Protein AF-A0A3P9NKE4-F1 (afdb_monomer)

pLDDT: mean 88.8, std 8.45, range [55.16, 97.5]

Solvent-accessible surface area (backbone atoms only — not comparable to full-atom values): 5468 Å² total; per-residue (Å²): 134,95,62,66,34,49,33,66,49,71,60,40,41,74,74,66,25,40,37,61,33,31,39,32,49,25,54,38,52,50,51,52,36,53,57,31,45,77,70,73,38,88,64,84,52,76,63,54,32,54,47,32,45,54,53,21,69,68,52,84,68,89,68,74,90,66,79,61,54,89,75,34,57,68,31,47,65,68,54,38,51,52,52,51,48,56,49,52,53,50,56,47,66,74,73,107

Foldseek 3Di:
DPFWAQADALCCCPPAPVLQRLLSLLVRLVVVQVVCVVVVHHDPCPVVSVVSNVVSVPPPDDHDPRDHSVPGDTHDPVVRVVRVVVSVVVVVVVVD

Radius of gyration: 13.18 Å; Cα contacts (8 Å, |Δi|>4): 108; chains: 1; bounding box: 32×31×34 Å

Sequence (96 aa):
MDFSLYTPSVDDCKQKCPAAALRCFADELSVLCEEMKVSSLDCTEPKLSQSLRTLAKKFNKSESDCRPCELHPEESPKDFLGVLLNILEWINSKNC

Nearest PDB structures (foldseek):
  2xqb-assembly1_A  TM=7.557E-01  e=4.023E-03  Homo sapiens
  2z3q-assembly1_A  TM=7.291E-01  e=2.725E-03  Homo sapiens
  3tgx-assembly5_J  TM=5.848E-01  e=3.027E+00  Homo sapiens

InterPro domains:
  IPR003443 Interleukin-15/Interleukin-21 family [PF02372] (1-89)
  IPR003443 Interleukin-15/Interleukin-21 family [PTHR14356] (3-90)
  IPR009079 Four-helical cytokine-like, core [G3DSA:1.20.1250.70] (1-94)
  IPR009079 Four-helical cytokine-like, core [SSF47266] (1-93)

Mean predicted aligned error: 4.46 Å

Secondary structure (DSSP, 8-state):
----EE---HHIIIII-HHHHHHHHHHHHHHHHHHHHHTT----THHHHHHHHHHHTT--S---SPPPGGGSPEE-HHHHHHHHHHHHHHHHHHH-

Organism: Poecilia reticulata (NCBI:txid8081)

Structure (mmCIF, N/CA/C/O backbone):
data_AF-A0A3P9NKE4-F1
#
_entry.id   AF-A0A3P9NKE4-F1
#
loop_
_atom_site.group_PDB
_atom_site.id
_atom_site.type_symbol
_atom_site.label_atom_id
_atom_site.label_alt_id
_atom_site.label_comp_id
_atom_site.label_asym_id
_atom_site.label_entity_id
_atom_site.label_seq_id
_atom_site.pdbx_PDB_ins_code
_atom_site.Cartn_x
_atom_site.Cartn_y
_atom_site.Cartn_z
_atom_site.occupancy
_atom_site.B_iso_or_equiv
_atom_site.auth_seq_id
_atom_site.auth_comp_id
_atom_site.auth_asym_id
_atom_site.auth_atom_id
_atom_site.pdbx_PDB_model_num
ATOM 1 N N . MET A 1 1 ? 5.986 -4.362 -19.155 1.00 58.47 1 MET A N 1
ATOM 2 C CA . MET A 1 1 ? 6.304 -4.637 -17.741 1.00 58.47 1 MET A CA 1
ATOM 3 C C . MET A 1 1 ? 5.026 -5.251 -17.238 1.00 58.47 1 MET A C 1
ATOM 5 O O . MET A 1 1 ? 4.067 -4.523 -17.023 1.00 58.47 1 MET A O 1
ATOM 9 N N . ASP A 1 2 ? 4.971 -6.577 -17.263 1.00 71.75 2 ASP A N 1
ATOM 10 C CA . ASP A 1 2 ? 3.712 -7.325 -17.183 1.00 71.75 2 ASP A CA 1
ATOM 11 C C . ASP A 1 2 ? 3.637 -7.992 -15.810 1.00 71.75 2 ASP A C 1
ATOM 13 O O . ASP A 1 2 ? 3.576 -9.211 -15.698 1.00 71.75 2 ASP A O 1
ATOM 17 N N . PHE A 1 3 ? 3.735 -7.171 -14.765 1.00 86.69 3 PHE A N 1
ATOM 18 C CA . PHE A 1 3 ? 3.491 -7.591 -13.391 1.00 86.69 3 PHE A CA 1
ATOM 19 C C . PHE A 1 3 ? 2.273 -6.849 -12.860 1.00 86.69 3 PHE A C 1
ATOM 21 O O . PHE A 1 3 ? 1.931 -5.751 -13.315 1.00 86.69 3 PHE A O 1
ATOM 28 N N . SER A 1 4 ? 1.626 -7.481 -11.900 1.00 94.06 4 SER A N 1
ATOM 29 C 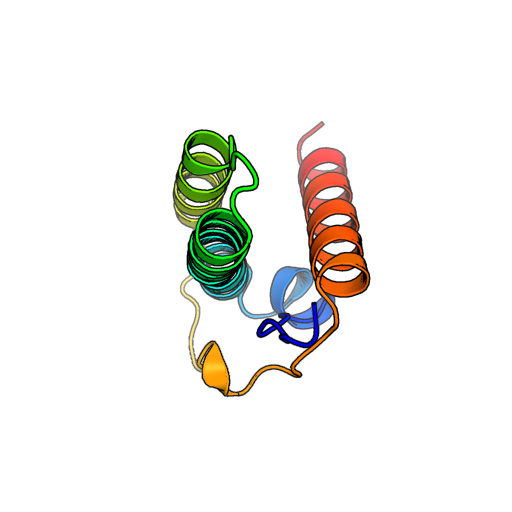CA . SER A 1 4 ? 0.455 -6.977 -11.214 1.00 94.06 4 SER A CA 1
ATOM 30 C C . SER A 1 4 ? 0.728 -6.904 -9.720 1.00 94.06 4 SER A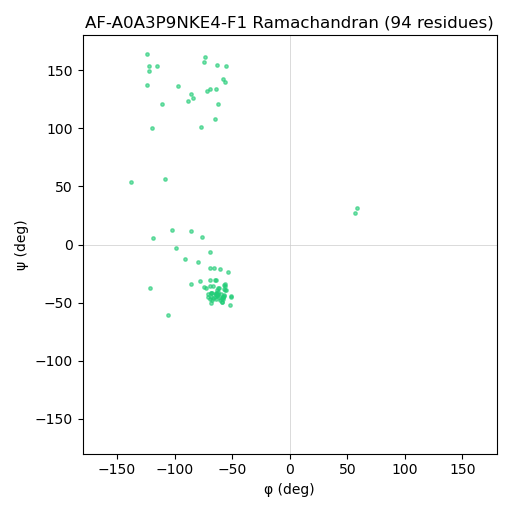 C 1
ATOM 32 O O . SER A 1 4 ? 1.613 -7.585 -9.205 1.00 94.06 4 SER A O 1
ATOM 34 N N . LEU A 1 5 ? 0.013 -6.005 -9.051 1.00 96.38 5 LEU A N 1
ATOM 35 C CA . LEU A 1 5 ? 0.192 -5.707 -7.635 1.00 96.38 5 LEU A CA 1
ATOM 36 C C . LEU A 1 5 ? -1.128 -5.908 -6.907 1.00 96.38 5 LEU A C 1
ATOM 38 O O . LEU A 1 5 ? -2.183 -5.467 -7.385 1.00 96.38 5 LEU A O 1
ATOM 42 N N . TYR A 1 6 ? -1.072 -6.527 -5.733 1.00 97.50 6 TYR A N 1
ATOM 43 C CA . TYR A 1 6 ? -2.254 -6.678 -4.896 1.00 97.50 6 TYR A CA 1
ATOM 44 C C . TYR A 1 6 ? -2.773 -5.297 -4.482 1.00 97.50 6 TYR A C 1
ATOM 46 O O . TYR A 1 6 ? -2.084 -4.489 -3.863 1.00 97.50 6 TYR A O 1
ATOM 54 N N . THR A 1 7 ? -4.015 -4.996 -4.845 1.00 96.75 7 THR A N 1
ATOM 55 C CA . THR A 1 7 ? -4.573 -3.647 -4.736 1.00 96.75 7 THR A CA 1
ATOM 56 C C . THR A 1 7 ? -5.786 -3.651 -3.813 1.00 96.75 7 THR A C 1
ATOM 58 O O . THR A 1 7 ? -6.891 -4.016 -4.228 1.00 96.75 7 THR A O 1
ATOM 61 N N . PRO A 1 8 ? -5.623 -3.237 -2.542 1.00 94.94 8 PRO A N 1
ATOM 62 C CA . PRO A 1 8 ? -6.750 -3.037 -1.646 1.00 94.94 8 PRO A CA 1
ATOM 63 C C . PRO A 1 8 ? -7.765 -2.057 -2.228 1.00 94.94 8 PRO A C 1
ATOM 65 O O . PRO A 1 8 ? -7.408 -1.022 -2.794 1.00 94.94 8 PRO A O 1
ATOM 68 N N . SER A 1 9 ? -9.052 -2.352 -2.050 1.00 89.50 9 SER A N 1
ATOM 69 C CA . SER A 1 9 ? -10.096 -1.465 -2.548 1.00 89.50 9 SER A CA 1
ATOM 70 C C . SER A 1 9 ? -10.203 -0.194 -1.704 1.00 89.50 9 SER A C 1
ATOM 72 O O . SER A 1 9 ? -9.812 -0.124 -0.533 1.00 89.50 9 SER A O 1
ATOM 74 N N . VAL A 1 10 ? -10.827 0.824 -2.290 1.00 86.00 10 VAL A N 1
ATOM 75 C CA . VAL A 1 10 ? -11.175 2.054 -1.577 1.00 86.00 10 VAL A CA 1
ATOM 76 C C . VAL A 1 10 ? -12.046 1.759 -0.345 1.00 86.00 10 VAL A C 1
ATOM 78 O O . VAL A 1 10 ? -11.872 2.409 0.684 1.00 86.00 10 VAL A O 1
ATOM 81 N N . ASP A 1 11 ? -12.943 0.773 -0.408 1.00 83.81 11 ASP A N 1
ATOM 82 C CA . ASP A 1 11 ? -13.795 0.395 0.726 1.00 83.81 11 ASP A CA 1
ATOM 83 C C . ASP A 1 11 ? -13.029 -0.345 1.826 1.00 83.81 11 ASP A C 1
ATOM 85 O O . ASP A 1 11 ? -13.259 -0.076 3.013 1.00 83.81 11 ASP A O 1
ATOM 89 N N . ASP A 1 12 ? -12.072 -1.202 1.451 1.00 80.88 12 ASP A N 1
ATOM 90 C CA . ASP A 1 12 ? -11.166 -1.848 2.407 1.00 80.88 12 ASP A CA 1
ATOM 91 C C . ASP A 1 12 ? -10.414 -0.789 3.213 1.00 80.88 12 ASP A C 1
ATOM 93 O O . ASP A 1 12 ? -10.372 -0.863 4.442 1.00 80.88 12 ASP A O 1
ATOM 97 N N . CYS A 1 13 ? -9.912 0.251 2.541 1.00 80.75 13 CYS A N 1
ATOM 98 C CA . CYS A 1 13 ? -9.162 1.306 3.206 1.00 80.75 13 CYS A CA 1
ATOM 99 C C . CYS A 1 13 ? -10.041 2.324 3.956 1.00 80.75 13 CYS A C 1
ATOM 101 O O . CYS A 1 13 ? -9.604 2.880 4.959 1.00 80.75 13 CYS A O 1
ATOM 103 N N . LYS A 1 14 ? -11.268 2.609 3.502 1.00 80.81 14 LYS A N 1
ATOM 104 C CA . LYS A 1 14 ? -12.127 3.634 4.130 1.00 80.81 14 LYS A CA 1
ATOM 105 C C . LYS A 1 14 ? -12.946 3.117 5.307 1.00 80.81 14 LYS A C 1
ATOM 107 O O . LYS A 1 14 ? -13.224 3.887 6.225 1.00 80.81 14 LYS A O 1
ATOM 112 N N . GLN A 1 15 ? -13.393 1.862 5.265 1.00 75.69 15 GLN A N 1
ATOM 113 C CA . GLN A 1 15 ? -14.492 1.409 6.127 1.00 75.69 15 GLN A CA 1
ATOM 114 C C . GLN A 1 15 ? -14.118 0.243 7.046 1.00 75.69 15 GLN A C 1
ATOM 116 O O . GLN A 1 15 ? -14.561 0.210 8.200 1.00 75.69 15 GLN A O 1
ATOM 121 N N . LYS A 1 16 ? -13.306 -0.701 6.555 1.00 81.88 16 LYS A N 1
ATOM 122 C CA . LYS A 1 16 ? -13.024 -1.958 7.261 1.00 81.88 16 LYS A CA 1
ATOM 123 C C . LYS A 1 16 ? -11.636 -2.008 7.882 1.00 81.88 16 LYS A C 1
ATOM 125 O O . LYS A 1 16 ? -11.537 -2.148 9.098 1.00 81.88 16 LYS A O 1
ATOM 130 N N . CYS A 1 17 ? -10.609 -1.892 7.049 1.00 90.56 17 CYS A N 1
ATOM 131 C CA . CYS A 1 17 ? -9.241 -2.275 7.371 1.00 90.56 17 CYS A CA 1
ATOM 132 C C . CYS A 1 17 ? -8.203 -1.249 6.870 1.00 90.56 17 CYS A C 1
ATOM 134 O O . CYS A 1 17 ? -7.293 -1.624 6.126 1.00 90.56 17 CYS A O 1
ATOM 136 N N . PRO A 1 18 ? -8.327 0.051 7.218 1.00 91.19 18 PRO A N 1
ATOM 137 C CA . PRO A 1 18 ? -7.371 1.084 6.815 1.00 91.19 18 PRO A CA 1
ATOM 138 C C . PRO A 1 18 ? -5.903 0.745 7.107 1.00 91.19 18 PRO A C 1
ATOM 140 O O . PRO A 1 18 ? -5.043 0.971 6.258 1.00 91.19 18 PRO A O 1
ATOM 143 N N . ALA A 1 19 ? -5.585 0.223 8.292 1.00 92.88 19 ALA A N 1
ATOM 144 C CA . ALA A 1 19 ? -4.211 -0.071 8.676 1.00 92.88 19 ALA A CA 1
ATOM 145 C C . ALA A 1 19 ? -3.660 -1.271 7.898 1.00 92.88 19 ALA A C 1
ATOM 147 O O . ALA A 1 19 ? -2.534 -1.196 7.403 1.00 92.88 19 ALA A O 1
ATOM 148 N N . ALA A 1 20 ? -4.429 -2.357 7.766 1.00 93.50 20 ALA A N 1
ATOM 149 C CA . ALA A 1 20 ? -4.030 -3.511 6.962 1.00 93.50 20 ALA A CA 1
ATOM 150 C C . ALA A 1 20 ? -3.889 -3.154 5.472 1.00 93.50 20 ALA A C 1
ATOM 152 O O . ALA A 1 20 ? -2.879 -3.505 4.864 1.00 93.50 20 ALA A O 1
ATOM 153 N N . ALA A 1 21 ? -4.823 -2.380 4.907 1.00 94.31 21 ALA A N 1
ATOM 154 C CA . ALA A 1 21 ? -4.762 -1.929 3.517 1.00 94.31 21 ALA A CA 1
ATOM 155 C C . ALA A 1 21 ? -3.512 -1.075 3.250 1.00 94.31 21 ALA A C 1
ATOM 157 O O . ALA A 1 21 ? -2.771 -1.340 2.309 1.00 94.31 21 ALA A O 1
ATOM 158 N N . LEU A 1 22 ? -3.213 -0.093 4.111 1.00 95.00 22 LEU A N 1
ATOM 159 C CA . LEU A 1 22 ? -2.010 0.739 3.974 1.00 95.00 22 LEU A CA 1
ATOM 160 C C . LEU A 1 22 ? -0.705 -0.054 4.131 1.00 95.00 22 LEU A C 1
ATOM 162 O O . LEU A 1 22 ? 0.305 0.314 3.532 1.00 95.00 22 LEU A O 1
ATOM 166 N N . ARG A 1 23 ? -0.703 -1.131 4.929 1.00 95.31 23 ARG A N 1
ATOM 167 C CA . ARG A 1 23 ? 0.441 -2.054 5.009 1.00 95.31 23 ARG A CA 1
ATOM 168 C C . ARG A 1 23 ? 0.606 -2.841 3.713 1.00 95.31 23 ARG A C 1
ATOM 170 O O . ARG A 1 23 ? 1.717 -2.859 3.206 1.00 95.31 23 ARG A O 1
ATOM 177 N N . CYS A 1 24 ? -0.484 -3.373 3.157 1.00 96.44 24 CYS A N 1
ATOM 178 C CA . CYS A 1 24 ? -0.474 -4.061 1.864 1.00 96.44 24 CYS A CA 1
ATOM 179 C C . CYS A 1 24 ? 0.057 -3.139 0.752 1.00 96.44 24 CYS A C 1
ATOM 181 O O . CYS A 1 24 ? 1.012 -3.500 0.078 1.00 96.44 24 CYS A O 1
ATOM 183 N N . PHE A 1 25 ? -0.415 -1.887 0.659 1.00 96.44 25 PHE A N 1
ATOM 184 C CA . PHE A 1 25 ? 0.164 -0.908 -0.275 1.00 96.44 25 PHE A CA 1
ATOM 185 C C . PHE A 1 25 ? 1.673 -0.689 -0.067 1.00 96.44 25 PHE A C 1
ATOM 187 O O . PHE A 1 25 ? 2.409 -0.551 -1.037 1.00 96.44 25 PHE A O 1
ATOM 194 N N . ALA A 1 26 ? 2.154 -0.648 1.179 1.00 96.56 26 ALA A N 1
ATOM 195 C CA . ALA A 1 26 ? 3.582 -0.483 1.458 1.00 96.56 26 ALA A CA 1
ATOM 196 C C . ALA A 1 26 ? 4.420 -1.715 1.068 1.00 96.56 26 ALA A C 1
ATOM 198 O O . ALA A 1 26 ? 5.570 -1.566 0.648 1.00 96.56 26 ALA A O 1
ATOM 199 N N . ASP A 1 27 ? 3.869 -2.915 1.242 1.00 96.06 27 ASP A N 1
ATOM 200 C CA . ASP A 1 27 ? 4.512 -4.169 0.848 1.00 96.06 27 ASP A CA 1
ATOM 201 C C . ASP A 1 27 ? 4.575 -4.265 -0.691 1.00 96.06 27 ASP A C 1
ATOM 203 O O . ASP A 1 27 ? 5.653 -4.454 -1.251 1.00 96.06 27 ASP A O 1
ATOM 207 N N . GLU A 1 28 ? 3.475 -3.974 -1.384 1.00 96.62 28 GLU A N 1
ATOM 208 C CA . GLU A 1 28 ? 3.383 -4.022 -2.852 1.00 96.62 28 GLU A CA 1
ATOM 209 C C . GLU A 1 28 ? 4.188 -2.922 -3.557 1.00 96.62 28 GLU A C 1
ATOM 211 O O . GLU A 1 28 ? 4.747 -3.137 -4.630 1.00 96.62 28 GLU A O 1
ATOM 216 N N . LEU A 1 29 ? 4.355 -1.751 -2.937 1.00 94.94 29 LEU A N 1
ATOM 217 C CA . LEU A 1 29 ? 5.306 -0.751 -3.432 1.00 94.94 29 LEU A CA 1
ATOM 218 C C . LEU A 1 29 ? 6.761 -1.237 -3.360 1.00 94.94 29 LEU A C 1
ATOM 220 O O . LEU A 1 29 ? 7.580 -0.868 -4.205 1.00 94.94 29 LEU A O 1
ATOM 224 N N . SER A 1 30 ? 7.085 -2.087 -2.380 1.00 92.88 30 SER A N 1
ATOM 225 C CA . SER A 1 30 ? 8.409 -2.709 -2.306 1.00 92.88 30 SER A CA 1
ATOM 226 C C . SER A 1 30 ? 8.593 -3.695 -3.463 1.00 92.88 30 SER A C 1
ATOM 228 O O . SER A 1 30 ? 9.643 -3.679 -4.103 1.00 92.88 30 SER A O 1
ATOM 230 N N . VAL A 1 31 ? 7.558 -4.482 -3.786 1.00 93.25 31 VAL A N 1
ATOM 231 C CA . VAL A 1 31 ? 7.540 -5.376 -4.960 1.00 93.25 31 VAL A CA 1
ATOM 232 C C . VAL A 1 31 ? 7.733 -4.575 -6.248 1.00 93.25 31 VAL A C 1
ATOM 234 O O . VAL A 1 31 ? 8.646 -4.870 -7.016 1.00 93.25 31 VAL A O 1
ATOM 237 N N . LEU A 1 32 ? 6.969 -3.493 -6.436 1.00 92.50 32 LEU A N 1
ATOM 238 C CA . LEU A 1 32 ? 7.120 -2.571 -7.566 1.00 92.50 32 LEU A CA 1
ATOM 239 C C . LEU A 1 32 ? 8.572 -2.095 -7.729 1.00 92.50 32 LEU A C 1
ATOM 241 O O . LEU A 1 32 ? 9.101 -2.088 -8.841 1.00 92.50 32 LEU A O 1
ATOM 245 N N . CYS A 1 33 ? 9.237 -1.713 -6.637 1.00 90.81 33 CYS A N 1
ATOM 246 C CA . CYS A 1 33 ? 10.637 -1.306 -6.701 1.00 90.81 33 CYS A CA 1
ATOM 247 C C . CYS A 1 33 ? 11.584 -2.421 -7.129 1.00 90.81 33 CYS A C 1
ATOM 249 O O . CYS A 1 33 ? 12.518 -2.151 -7.886 1.00 90.81 33 CYS A O 1
ATOM 251 N N . GLU A 1 34 ? 11.405 -3.637 -6.620 1.00 90.38 34 GLU A N 1
ATOM 252 C CA . GLU A 1 34 ? 12.252 -4.763 -7.012 1.00 90.38 34 GLU A CA 1
ATOM 253 C C . GLU A 1 34 ? 12.070 -5.085 -8.503 1.00 90.38 34 GLU A C 1
ATOM 255 O O . GLU A 1 34 ? 13.060 -5.221 -9.222 1.00 90.38 34 GLU A O 1
ATOM 260 N N . GLU A 1 35 ? 10.836 -5.053 -9.011 1.00 89.81 35 GLU A N 1
ATOM 261 C CA . GLU A 1 35 ? 10.543 -5.224 -10.442 1.00 89.81 35 GLU A CA 1
ATOM 262 C C . GLU A 1 35 ? 11.159 -4.106 -11.309 1.00 89.81 35 GLU A C 1
ATOM 264 O O . GLU A 1 35 ? 11.712 -4.346 -12.391 1.00 89.81 35 GLU A O 1
ATOM 269 N N . MET A 1 36 ? 11.133 -2.860 -10.822 1.00 89.44 36 MET A N 1
ATOM 270 C CA . MET A 1 36 ? 11.805 -1.730 -11.474 1.00 89.44 36 MET A CA 1
ATOM 271 C C . MET A 1 36 ? 13.320 -1.919 -11.542 1.00 89.44 36 MET A C 1
ATOM 273 O O . MET A 1 36 ? 13.905 -1.703 -12.607 1.00 89.44 36 MET A O 1
ATOM 277 N N . LYS A 1 37 ? 13.951 -2.396 -10.463 1.00 88.12 37 LYS A N 1
ATOM 278 C CA . LYS A 1 37 ? 15.394 -2.684 -10.441 1.00 88.12 37 LYS A CA 1
ATOM 279 C C . LYS A 1 37 ? 15.779 -3.773 -11.437 1.00 88.12 37 LYS A C 1
ATOM 281 O O . LYS A 1 37 ? 16.785 -3.618 -12.126 1.00 88.12 37 LYS A O 1
ATOM 286 N N . VAL A 1 38 ? 14.977 -4.835 -11.562 1.00 88.00 38 VAL A N 1
ATOM 287 C CA . VAL A 1 38 ? 15.177 -5.879 -12.589 1.00 88.00 38 VAL A CA 1
ATOM 288 C C . VAL A 1 38 ? 15.175 -5.265 -13.993 1.00 88.00 38 VAL A C 1
ATOM 290 O O . VAL A 1 38 ? 15.962 -5.658 -14.852 1.00 88.00 38 VAL A O 1
ATOM 293 N N . SER A 1 39 ? 14.359 -4.232 -14.203 1.00 85.81 39 SER A N 1
ATOM 294 C CA . SER A 1 39 ? 14.288 -3.478 -15.459 1.00 85.81 39 SER A CA 1
ATOM 295 C C . SER A 1 39 ? 15.311 -2.336 -15.573 1.00 85.81 39 SER A C 1
ATOM 297 O O . SER A 1 39 ? 15.207 -1.520 -16.486 1.00 85.81 39 SER A O 1
ATOM 299 N N . SER A 1 40 ? 16.305 -2.262 -14.676 1.00 87.19 40 SER A N 1
ATOM 300 C CA . SER A 1 40 ? 17.309 -1.182 -14.609 1.00 87.19 40 SER A CA 1
ATOM 301 C C . SER A 1 40 ? 16.715 0.228 -14.453 1.00 87.19 40 SER A C 1
ATOM 303 O O . SER A 1 40 ? 17.320 1.214 -14.874 1.00 87.19 40 SER A O 1
ATOM 305 N N . LEU A 1 41 ? 15.525 0.328 -13.855 1.00 85.88 41 LEU A N 1
ATOM 306 C CA . LEU A 1 41 ? 14.890 1.587 -13.485 1.00 85.88 41 LEU A CA 1
ATOM 307 C C . LEU A 1 41 ? 15.164 1.891 -12.011 1.00 85.88 41 LEU A C 1
ATOM 309 O O . LEU A 1 41 ? 15.028 1.025 -11.144 1.00 85.88 41 LEU A O 1
ATOM 313 N N . ASP A 1 42 ? 15.498 3.146 -11.720 1.00 83.38 42 ASP A N 1
ATOM 314 C CA . ASP A 1 42 ? 15.659 3.605 -10.346 1.00 83.38 42 ASP A CA 1
ATOM 315 C C . ASP A 1 42 ? 14.302 3.720 -9.648 1.00 83.38 42 ASP A C 1
ATOM 317 O O . ASP A 1 42 ? 13.363 4.339 -10.155 1.00 83.38 42 ASP A O 1
ATOM 321 N N . CYS A 1 43 ? 14.223 3.176 -8.434 1.00 82.38 43 CYS A N 1
ATOM 322 C CA . CYS A 1 43 ? 13.061 3.318 -7.569 1.00 82.38 43 CYS A CA 1
ATOM 323 C C . CYS A 1 43 ? 13.401 4.199 -6.361 1.00 82.38 43 CYS A C 1
ATOM 325 O O . CYS A 1 43 ? 14.288 3.881 -5.569 1.00 82.38 43 CYS A O 1
ATOM 327 N N . THR A 1 44 ? 12.683 5.313 -6.200 1.00 72.62 44 THR A N 1
ATOM 328 C CA . THR A 1 44 ? 12.876 6.281 -5.095 1.00 72.62 44 THR A CA 1
ATOM 329 C C . THR A 1 44 ? 11.820 6.157 -3.991 1.00 72.62 44 THR A C 1
ATOM 331 O O . THR A 1 44 ? 11.732 6.988 -3.086 1.00 72.62 44 THR A O 1
ATOM 334 N N . GLU A 1 45 ? 11.052 5.074 -4.029 1.00 77.19 45 GLU A N 1
ATOM 335 C CA . GLU A 1 45 ? 9.922 4.789 -3.154 1.00 77.19 45 GLU A CA 1
ATOM 336 C C . GLU A 1 45 ? 10.230 4.493 -1.672 1.00 77.19 45 GLU A C 1
ATOM 338 O O . GLU A 1 45 ? 9.312 4.727 -0.898 1.00 77.19 45 GLU A O 1
ATOM 343 N N . PRO A 1 46 ? 11.434 4.101 -1.181 1.00 77.00 46 PRO A N 1
ATOM 344 C CA . PRO A 1 46 ? 11.589 3.618 0.206 1.00 77.00 46 PRO A CA 1
ATOM 345 C C . PRO A 1 46 ? 11.050 4.552 1.305 1.00 77.00 46 PRO A C 1
ATOM 347 O O . PRO A 1 46 ? 10.747 4.135 2.423 1.00 77.00 46 PRO A O 1
ATOM 350 N N . LYS A 1 47 ? 10.948 5.853 1.008 1.00 86.19 47 LYS A N 1
ATOM 351 C CA . LYS A 1 47 ? 10.337 6.850 1.895 1.00 86.19 47 LYS A CA 1
ATO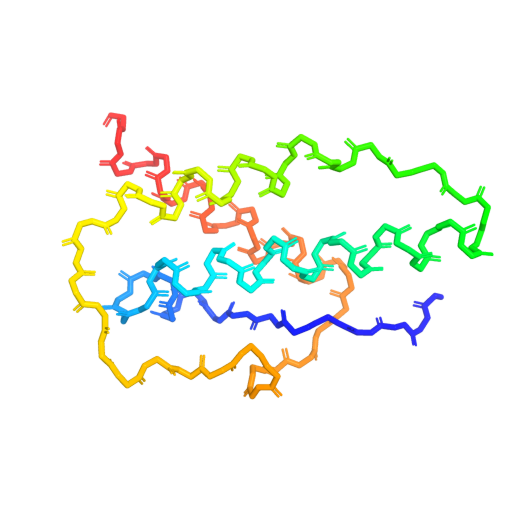M 352 C C . LYS A 1 47 ? 8.807 6.759 1.942 1.00 86.19 47 LYS A C 1
ATOM 354 O O . LYS A 1 47 ? 8.230 7.004 3.003 1.00 86.19 47 LYS A O 1
ATOM 359 N N . LEU A 1 48 ? 8.151 6.457 0.825 1.00 89.81 48 LEU A N 1
ATOM 360 C CA . LEU A 1 48 ? 6.699 6.349 0.711 1.00 89.81 48 LEU A CA 1
ATOM 361 C C . LEU A 1 48 ? 6.187 5.127 1.480 1.00 89.81 48 LEU A C 1
ATOM 363 O O . LEU A 1 48 ? 5.347 5.302 2.359 1.00 89.81 48 LEU A O 1
ATOM 367 N N . SER A 1 49 ? 6.757 3.942 1.280 1.00 92.81 49 SER A N 1
ATOM 368 C CA . SER A 1 49 ? 6.386 2.707 1.983 1.00 92.81 49 SER A CA 1
ATOM 369 C C . SER A 1 49 ? 6.535 2.870 3.492 1.00 92.81 49 SER A C 1
ATOM 371 O O . SER A 1 49 ? 5.614 2.575 4.260 1.00 92.81 49 SER A O 1
ATOM 373 N N . GLN A 1 50 ? 7.642 3.462 3.945 1.00 92.50 50 GLN A N 1
ATOM 374 C CA . GLN A 1 50 ? 7.831 3.799 5.357 1.00 92.50 50 GLN A CA 1
ATOM 375 C C . GLN A 1 50 ? 6.790 4.813 5.874 1.00 92.50 50 GLN A C 1
ATOM 377 O O . GLN A 1 50 ? 6.322 4.707 7.017 1.00 92.50 50 GLN A O 1
ATOM 382 N N . SER A 1 51 ? 6.402 5.785 5.047 1.00 93.25 51 SER A N 1
ATOM 383 C CA . SER A 1 51 ? 5.362 6.766 5.382 1.00 93.25 51 SER A CA 1
ATOM 384 C C . SER A 1 51 ? 3.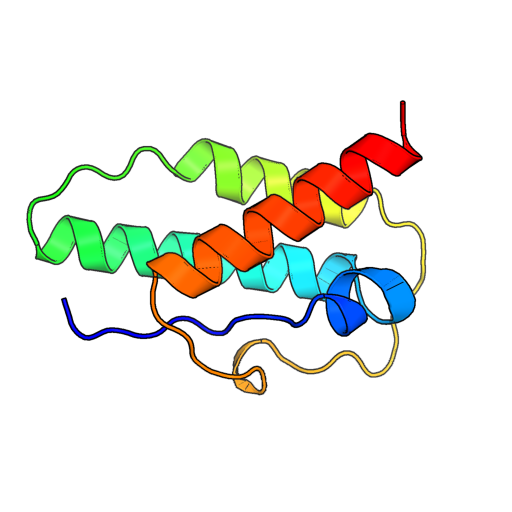987 6.110 5.497 1.00 93.25 51 SER A C 1
ATOM 386 O O . SER A 1 51 ? 3.274 6.382 6.462 1.00 93.25 51 SER A O 1
ATOM 388 N N . LEU A 1 52 ? 3.645 5.183 4.599 1.00 94.81 52 LEU A N 1
ATOM 389 C CA . LEU A 1 52 ? 2.405 4.405 4.648 1.00 94.81 52 LEU A CA 1
ATOM 390 C C . LEU A 1 52 ? 2.341 3.519 5.892 1.00 94.81 52 LEU A C 1
ATOM 392 O O . LEU A 1 52 ? 1.332 3.528 6.593 1.00 94.81 52 LEU A O 1
ATOM 396 N N . ARG A 1 53 ? 3.435 2.834 6.252 1.00 95.06 53 ARG A N 1
ATOM 397 C CA . ARG A 1 53 ? 3.504 2.059 7.506 1.00 95.06 53 ARG A CA 1
ATOM 398 C C . ARG A 1 53 ? 3.331 2.944 8.738 1.00 95.06 53 ARG A C 1
ATOM 400 O O . ARG A 1 53 ? 2.704 2.535 9.715 1.00 95.06 53 ARG A O 1
ATOM 407 N N . THR A 1 54 ? 3.884 4.154 8.710 1.00 94.06 54 THR A N 1
ATOM 408 C CA . THR A 1 54 ? 3.723 5.129 9.797 1.00 94.06 54 THR A CA 1
ATOM 409 C C . THR A 1 54 ? 2.285 5.635 9.874 1.00 94.06 54 THR A C 1
ATOM 411 O O . THR A 1 54 ? 1.728 5.728 10.966 1.00 94.06 54 THR A O 1
ATOM 414 N N . LEU A 1 55 ? 1.664 5.912 8.727 1.00 92.12 55 LEU A N 1
ATOM 415 C CA . LEU A 1 55 ? 0.267 6.317 8.632 1.00 92.12 55 LEU A CA 1
ATOM 416 C C . LEU A 1 55 ? -0.671 5.204 9.117 1.00 92.12 55 LEU A C 1
ATOM 418 O O . LEU A 1 55 ? -1.559 5.479 9.917 1.00 92.12 55 LEU A O 1
ATOM 422 N N . ALA A 1 56 ? -0.414 3.948 8.743 1.00 92.81 56 ALA A N 1
ATOM 423 C CA . ALA A 1 56 ? -1.170 2.781 9.194 1.00 92.81 56 ALA A CA 1
ATOM 424 C C . ALA A 1 56 ? -1.212 2.671 10.727 1.00 92.81 56 ALA A C 1
ATOM 426 O O . ALA A 1 56 ? -2.251 2.357 11.298 1.00 92.81 56 ALA A O 1
ATOM 427 N N . LYS A 1 57 ? -0.106 2.987 11.417 1.00 91.44 57 LYS A N 1
ATOM 428 C CA . LYS A 1 57 ? -0.047 2.989 12.892 1.00 91.44 57 LYS A CA 1
ATOM 429 C C . LYS A 1 57 ? -0.933 4.055 13.545 1.00 91.44 57 LYS A C 1
ATOM 431 O O . LYS A 1 57 ? -1.227 3.925 14.727 1.00 91.44 57 LYS A O 1
ATOM 436 N N . LYS A 1 58 ? -1.335 5.105 12.819 1.00 89.38 58 LYS A N 1
ATOM 437 C CA . LYS A 1 58 ? -2.214 6.165 13.345 1.00 89.38 58 LYS A CA 1
ATOM 438 C C . LYS A 1 58 ? -3.688 5.758 13.369 1.00 89.38 58 LYS A C 1
ATOM 440 O O . LYS A 1 58 ? -4.489 6.419 14.026 1.00 89.38 58 LYS A O 1
ATOM 445 N N . PHE A 1 59 ? -4.059 4.691 12.666 1.00 86.00 59 PHE A N 1
ATOM 446 C CA . PHE A 1 59 ? -5.413 4.161 12.725 1.00 86.00 59 PHE A CA 1
ATOM 447 C C . PHE A 1 59 ? -5.583 3.365 14.027 1.00 86.00 59 PHE A C 1
ATOM 449 O O . PHE A 1 59 ? -5.150 2.226 14.145 1.00 86.00 59 PHE A O 1
ATOM 456 N N . ASN A 1 60 ? -6.220 3.992 15.021 1.00 64.94 60 ASN A N 1
ATOM 457 C CA . ASN A 1 60 ? -6.433 3.444 16.372 1.00 64.94 60 ASN A CA 1
ATOM 458 C C . ASN A 1 60 ? -7.546 2.381 16.459 1.00 64.94 60 ASN A C 1
ATOM 460 O O . ASN A 1 60 ? -7.935 1.979 17.556 1.00 64.94 60 ASN A O 1
ATOM 464 N N . LYS A 1 61 ? -8.120 1.962 15.329 1.00 70.00 61 LYS A N 1
ATOM 465 C CA . LYS A 1 61 ? -9.222 1.001 15.312 1.00 70.00 61 LYS A CA 1
ATOM 466 C C . LYS A 1 61 ? -8.631 -0.405 15.380 1.00 70.00 61 LYS A C 1
ATOM 468 O O . LYS A 1 61 ? -7.783 -0.748 14.565 1.00 70.00 61 LYS A O 1
ATOM 473 N N . SER A 1 62 ? -9.069 -1.211 16.346 1.00 71.75 62 SER A N 1
ATOM 474 C CA . SER A 1 62 ? -8.780 -2.645 16.333 1.00 71.75 62 SER A CA 1
ATOM 475 C C . SER A 1 62 ? -9.483 -3.249 15.123 1.00 71.75 62 SER A C 1
ATOM 477 O O . SER A 1 62 ? -10.714 -3.316 15.087 1.00 71.75 62 SER A O 1
ATOM 479 N N . GLU A 1 63 ? -8.709 -3.621 14.114 1.00 81.50 63 GLU A N 1
ATOM 480 C CA . GLU A 1 63 ? -9.231 -4.265 12.919 1.00 81.50 63 GLU A CA 1
ATOM 481 C C . GLU A 1 63 ? -9.314 -5.772 13.171 1.00 81.50 63 GLU A C 1
ATOM 483 O O . GLU A 1 63 ? -8.353 -6.386 13.637 1.00 81.50 63 GLU A O 1
ATOM 488 N N . SER A 1 64 ? -10.472 -6.361 12.894 1.00 79.69 64 SER A N 1
ATOM 489 C CA . SER A 1 64 ? -10.692 -7.805 12.934 1.00 79.69 64 SER A CA 1
ATOM 490 C C . SER A 1 64 ? -11.186 -8.265 11.570 1.00 79.69 64 SER A C 1
ATOM 492 O O . SER A 1 64 ? -11.844 -7.504 10.859 1.00 79.69 64 SER A O 1
ATOM 494 N N . ASP A 1 65 ? -10.859 -9.503 11.204 1.00 85.62 65 ASP A N 1
ATOM 495 C CA . ASP A 1 65 ? -11.285 -10.130 9.945 1.00 85.62 65 ASP A CA 1
ATOM 496 C C . ASP A 1 65 ? -10.849 -9.370 8.681 1.00 85.62 65 ASP A C 1
ATOM 498 O O . ASP A 1 65 ? -11.525 -9.389 7.648 1.00 85.62 65 ASP A O 1
ATOM 502 N N . CYS A 1 66 ? -9.696 -8.699 8.752 1.00 89.62 66 CYS A N 1
ATOM 503 C CA . CYS A 1 66 ? -9.083 -8.102 7.577 1.00 89.62 66 CYS A CA 1
ATOM 504 C C . CYS A 1 66 ? -8.574 -9.173 6.633 1.00 89.62 66 CYS A C 1
ATOM 506 O O . CYS A 1 66 ? -7.911 -10.132 7.028 1.00 89.62 66 CYS A O 1
ATOM 508 N N . ARG A 1 67 ? -8.886 -8.971 5.359 1.00 89.25 67 ARG A N 1
ATOM 509 C CA . ARG A 1 67 ? -8.410 -9.818 4.285 1.00 89.25 67 ARG A CA 1
ATOM 510 C C . ARG A 1 67 ? -6.869 -9.709 4.186 1.00 89.25 67 ARG A C 1
ATOM 512 O O . ARG A 1 67 ? -6.360 -8.591 4.225 1.00 89.25 67 ARG A O 1
ATOM 519 N N . PRO A 1 68 ? -6.136 -10.834 4.073 1.00 91.50 68 PRO A N 1
ATOM 520 C CA . PRO A 1 68 ? -4.716 -10.843 3.712 1.00 91.50 68 PRO A CA 1
ATOM 521 C C . PRO A 1 68 ? -4.440 -10.119 2.389 1.00 91.50 68 PRO A C 1
ATOM 523 O O . PRO A 1 68 ? -5.313 -10.083 1.522 1.00 91.50 68 PRO A O 1
ATOM 526 N N . CYS A 1 69 ? -3.226 -9.587 2.223 1.00 94.31 69 CYS A N 1
ATOM 527 C CA . CYS A 1 69 ? -2.866 -8.771 1.059 1.00 94.31 69 CYS A CA 1
ATOM 528 C C . CYS A 1 69 ? -3.084 -9.539 -0.257 1.00 94.31 69 CYS A C 1
ATOM 530 O O . CYS A 1 69 ? -3.746 -9.054 -1.169 1.00 94.31 69 CYS A O 1
ATOM 532 N 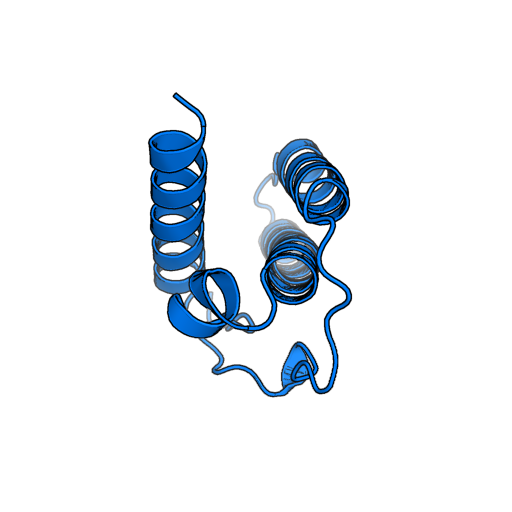N . GLU A 1 70 ? -2.672 -10.804 -0.271 1.00 95.00 70 GLU A N 1
ATOM 533 C CA . GLU A 1 70 ? -2.681 -11.723 -1.410 1.00 95.00 70 GLU A CA 1
ATOM 534 C C . GLU A 1 70 ? -4.087 -12.158 -1.855 1.00 95.00 70 GLU A C 1
ATOM 536 O O . GLU A 1 70 ? -4.250 -12.859 -2.849 1.00 95.00 70 GLU A O 1
ATOM 541 N N . LEU A 1 71 ? -5.130 -11.787 -1.104 1.00 94.56 71 LEU A N 1
ATOM 542 C CA . LEU A 1 71 ? -6.520 -12.028 -1.494 1.00 94.56 71 LEU A CA 1
ATOM 543 C C . LEU A 1 71 ? -7.174 -10.790 -2.127 1.00 94.56 71 LEU A C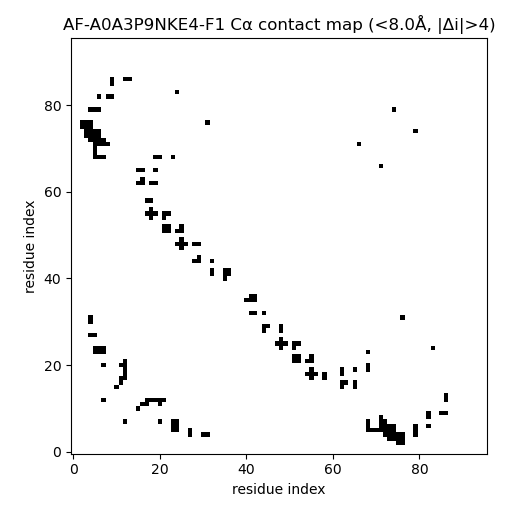 1
ATOM 545 O O . LEU A 1 71 ? -8.361 -10.840 -2.483 1.00 94.56 71 LEU A O 1
ATOM 549 N N . HIS A 1 72 ? -6.477 -9.655 -2.203 1.00 94.56 72 HIS A N 1
ATOM 550 C CA . HIS A 1 72 ? -6.957 -8.504 -2.963 1.00 94.56 72 HIS A CA 1
ATOM 551 C C . HIS A 1 72 ? -6.809 -8.745 -4.473 1.00 94.56 72 HIS A C 1
ATOM 553 O O . HIS A 1 72 ? -6.018 -9.588 -4.885 1.00 94.56 72 HIS A O 1
ATOM 559 N N . PRO A 1 73 ? -7.589 -8.044 -5.313 1.00 95.19 73 PRO A N 1
ATOM 560 C CA . PRO A 1 73 ? -7.393 -8.078 -6.755 1.00 95.19 73 PRO A CA 1
ATOM 561 C C . PRO A 1 73 ? -5.985 -7.627 -7.136 1.00 95.19 73 PRO A C 1
ATOM 563 O O . PRO A 1 73 ? -5.434 -6.704 -6.538 1.00 95.19 73 PRO A O 1
ATOM 566 N N . GLU A 1 74 ? -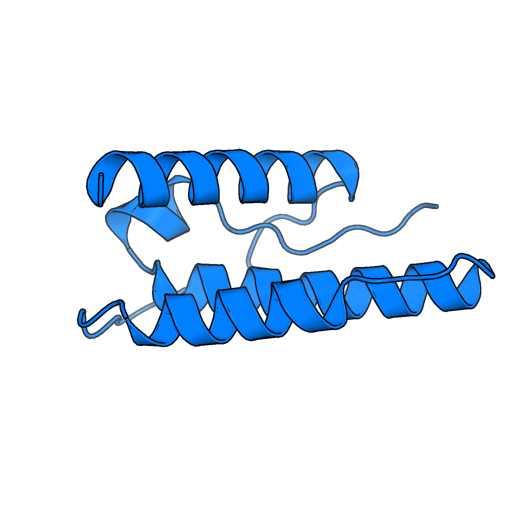5.431 -8.274 -8.147 1.00 96.06 74 GLU A N 1
ATOM 567 C CA . GLU A 1 74 ? -4.174 -7.893 -8.766 1.00 96.06 74 GLU A CA 1
ATOM 568 C C . GLU A 1 74 ? -4.442 -6.882 -9.884 1.00 96.06 74 GLU A C 1
ATOM 570 O O . GLU A 1 74 ? -5.210 -7.164 -10.803 1.00 96.06 74 GLU A O 1
ATOM 575 N N . GLU A 1 75 ? -3.817 -5.709 -9.813 1.00 96.19 75 GLU A N 1
ATOM 576 C CA . GLU A 1 75 ? -4.022 -4.621 -10.775 1.00 96.19 75 GLU A CA 1
ATOM 577 C C . GLU A 1 75 ? -2.702 -4.183 -11.412 1.00 96.19 75 GLU A C 1
ATOM 579 O O . GLU A 1 75 ? -1.611 -4.469 -10.910 1.00 96.19 75 GLU A O 1
ATOM 584 N N . SER A 1 76 ? -2.795 -3.451 -12.525 1.00 95.25 76 SER A N 1
ATOM 585 C CA . SER A 1 76 ? -1.613 -2.872 -13.163 1.00 95.25 76 SER A CA 1
ATOM 586 C C . SER A 1 76 ? -0.929 -1.850 -12.238 1.00 95.25 76 SER A C 1
ATOM 588 O O . SER A 1 76 ? -1.605 -1.200 -11.436 1.00 95.25 76 SER A O 1
ATOM 590 N N . PRO A 1 77 ? 0.386 -1.590 -12.383 1.00 93.44 77 PRO A N 1
ATOM 591 C CA . PRO A 1 77 ? 1.081 -0.597 -11.559 1.00 93.44 77 PRO A CA 1
ATOM 592 C C . PRO A 1 77 ? 0.447 0.796 -11.626 1.00 93.44 77 PRO A C 1
ATOM 594 O O . PRO A 1 77 ? 0.431 1.536 -10.645 1.00 93.44 77 PRO A O 1
ATOM 597 N N . LYS A 1 78 ? -0.106 1.157 -12.790 1.00 93.94 78 LYS A N 1
ATOM 598 C CA . LYS A 1 78 ? -0.799 2.431 -12.984 1.00 93.94 78 LYS A CA 1
ATOM 599 C C . LYS A 1 78 ? -2.077 2.498 -12.151 1.00 93.94 78 LYS A C 1
ATOM 601 O O .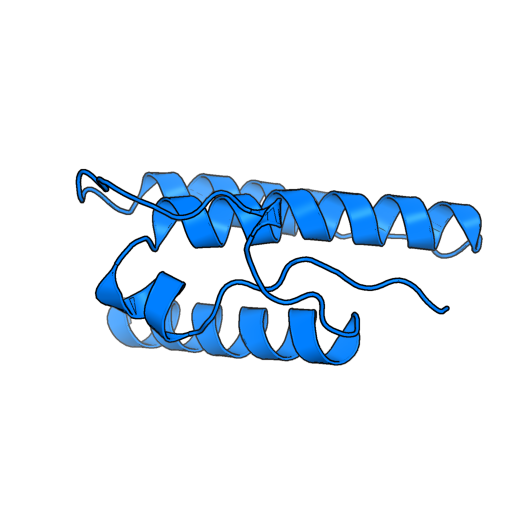 LYS A 1 78 ? -2.319 3.514 -11.502 1.00 93.94 78 LYS A O 1
ATOM 606 N N . ASP A 1 79 ? -2.876 1.438 -12.181 1.00 95.62 79 ASP A N 1
ATOM 607 C CA . ASP A 1 79 ? -4.150 1.386 -11.467 1.00 95.62 79 ASP A CA 1
ATOM 608 C C . ASP A 1 79 ? -3.913 1.287 -9.958 1.00 95.62 79 ASP A C 1
ATOM 610 O O . ASP A 1 79 ? -4.499 2.062 -9.203 1.00 95.62 79 ASP A O 1
ATOM 614 N N . PHE A 1 80 ? -2.952 0.464 -9.526 1.00 95.56 80 PHE A N 1
ATOM 615 C CA . PHE A 1 80 ? -2.480 0.389 -8.141 1.00 95.56 80 PHE A CA 1
ATOM 616 C C . PHE A 1 80 ? -2.097 1.773 -7.586 1.00 95.56 80 PHE A C 1
ATOM 618 O O . PHE A 1 80 ? -2.611 2.200 -6.547 1.00 95.56 80 PHE A O 1
ATOM 625 N N . LEU A 1 81 ? -1.244 2.522 -8.300 1.00 94.56 81 LEU A N 1
ATOM 626 C CA . LEU A 1 81 ? -0.827 3.866 -7.881 1.00 94.56 81 LEU A CA 1
ATOM 627 C C . LEU A 1 81 ? -1.990 4.868 -7.905 1.00 94.56 81 LEU A C 1
ATOM 629 O O . LEU A 1 81 ? -2.066 5.739 -7.037 1.00 94.56 81 LEU A O 1
ATOM 633 N N . GLY A 1 82 ? -2.909 4.741 -8.865 1.00 95.94 82 GLY A N 1
ATOM 634 C CA . GLY A 1 82 ? -4.120 5.558 -8.934 1.00 95.94 82 GLY A CA 1
ATOM 635 C C . GLY A 1 82 ? -5.043 5.338 -7.733 1.00 95.94 82 GLY A C 1
ATOM 636 O O . GLY A 1 82 ? -5.527 6.299 -7.133 1.00 95.94 82 GLY A O 1
ATOM 637 N N . VAL A 1 83 ? -5.251 4.082 -7.330 1.00 95.69 83 VAL A N 1
ATOM 638 C CA . VAL A 1 83 ? -6.041 3.734 -6.140 1.00 95.69 83 VAL A CA 1
ATOM 639 C C . VAL A 1 83 ? -5.367 4.254 -4.869 1.00 95.69 83 VAL A C 1
ATOM 641 O O . VAL A 1 83 ? -6.035 4.881 -4.042 1.00 95.69 83 VAL A O 1
ATOM 644 N N . LEU A 1 84 ? -4.050 4.067 -4.734 1.00 95.69 84 LEU A N 1
ATOM 645 C CA . LE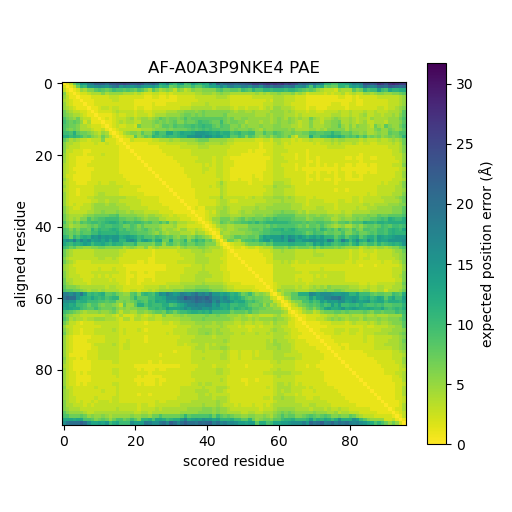U A 1 84 ? -3.285 4.580 -3.598 1.00 95.69 84 LEU A CA 1
ATOM 646 C C . LEU A 1 84 ? -3.398 6.106 -3.473 1.00 95.69 84 LEU A C 1
ATOM 648 O O . LEU A 1 84 ? -3.653 6.614 -2.379 1.00 95.69 84 LEU A O 1
ATOM 652 N N . LEU A 1 85 ? -3.252 6.840 -4.581 1.00 95.31 85 LEU A N 1
ATOM 653 C CA . LEU A 1 85 ? -3.397 8.296 -4.595 1.00 95.31 85 LEU A CA 1
ATOM 654 C C . LEU A 1 85 ? -4.789 8.719 -4.108 1.00 95.31 85 LEU A C 1
ATOM 656 O O . LEU A 1 85 ? -4.889 9.521 -3.181 1.00 95.31 85 LEU A O 1
ATOM 660 N N . ASN A 1 86 ? -5.849 8.117 -4.655 1.00 94.12 86 ASN A N 1
ATOM 661 C CA . ASN A 1 86 ? -7.231 8.406 -4.255 1.00 94.12 86 ASN A CA 1
ATOM 662 C C . ASN A 1 86 ? -7.465 8.180 -2.751 1.00 94.12 86 ASN A C 1
ATOM 664 O O . ASN A 1 86 ? -8.203 8.923 -2.096 1.00 94.12 86 ASN A O 1
ATOM 668 N N . ILE A 1 87 ? -6.852 7.137 -2.185 1.00 92.62 87 ILE A N 1
ATOM 669 C CA . ILE A 1 87 ? -6.918 6.839 -0.752 1.00 92.62 87 ILE A CA 1
ATOM 670 C C . ILE A 1 87 ? -6.188 7.913 0.058 1.00 92.62 87 ILE A C 1
ATOM 672 O O . ILE A 1 87 ? -6.747 8.415 1.034 1.00 92.62 87 ILE A O 1
ATOM 676 N N . LEU A 1 88 ? -4.968 8.284 -0.334 1.00 92.88 88 LEU A N 1
ATOM 677 C CA . LEU A 1 88 ? -4.170 9.287 0.374 1.00 92.88 88 LEU A CA 1
ATOM 678 C C . LEU A 1 88 ? -4.825 10.669 0.344 1.00 92.88 88 LEU A C 1
ATOM 680 O O . LEU A 1 88 ? -4.888 11.332 1.380 1.00 92.88 88 LEU A O 1
ATOM 684 N N . GLU A 1 89 ? -5.371 11.077 -0.800 1.00 92.81 89 GLU A N 1
ATOM 685 C CA . GLU A 1 89 ? -6.143 12.315 -0.932 1.00 92.81 89 GLU A CA 1
ATOM 686 C C . GLU A 1 89 ? -7.367 12.308 -0.017 1.00 92.81 89 GLU A C 1
ATOM 688 O O . GLU A 1 89 ? -7.634 13.288 0.684 1.00 92.81 89 GLU A O 1
ATOM 693 N N . TRP A 1 90 ? -8.080 11.181 0.052 1.00 89.62 90 TRP A N 1
ATOM 694 C CA . TRP A 1 90 ? -9.208 11.045 0.962 1.00 89.62 90 TRP A CA 1
ATOM 695 C C . TRP A 1 90 ? -8.780 11.124 2.433 1.00 89.62 90 TRP A C 1
ATOM 697 O O . TRP A 1 90 ? -9.397 11.878 3.188 1.00 89.62 90 TRP A O 1
ATOM 707 N N . ILE A 1 91 ? -7.725 10.412 2.847 1.00 88.81 91 ILE A N 1
ATOM 708 C CA . ILE A 1 91 ? -7.206 10.481 4.225 1.00 88.81 91 ILE A CA 1
ATOM 709 C C . ILE A 1 91 ? -6.823 11.923 4.560 1.00 88.81 91 ILE A C 1
ATOM 711 O O . ILE A 1 91 ? -7.194 12.425 5.622 1.00 88.81 91 ILE A O 1
ATOM 715 N N . ASN A 1 92 ? -6.128 12.604 3.648 1.00 89.81 92 ASN A N 1
ATOM 716 C CA . ASN A 1 92 ? -5.735 13.995 3.827 1.00 89.81 92 ASN A CA 1
ATOM 717 C C . ASN A 1 92 ? -6.963 14.907 3.981 1.00 89.81 92 ASN A C 1
ATOM 719 O O . ASN A 1 92 ? -7.040 15.668 4.938 1.00 89.81 92 ASN A O 1
ATOM 723 N N . SER A 1 93 ? -7.986 14.744 3.134 1.00 90.12 93 SER A N 1
ATOM 724 C CA . SER A 1 93 ? -9.232 15.528 3.204 1.00 90.12 93 SER A CA 1
ATOM 725 C C . SER A 1 93 ? -10.010 15.376 4.519 1.00 90.12 93 SER A C 1
ATOM 727 O O . SER A 1 93 ? -10.840 16.220 4.841 1.00 90.12 93 SER A O 1
ATOM 729 N N . LYS A 1 94 ? -9.778 14.297 5.280 1.00 82.88 94 LYS A N 1
ATOM 730 C CA . LYS A 1 94 ? -10.403 14.064 6.593 1.00 82.88 94 LYS A CA 1
ATOM 731 C C . LYS A 1 94 ? -9.592 14.608 7.768 1.00 82.88 94 LYS A C 1
ATOM 733 O O . LYS A 1 94 ? -10.118 14.631 8.876 1.00 82.88 94 LYS A O 1
ATOM 738 N N . ASN A 1 95 ? -8.339 14.994 7.541 1.00 72.81 95 ASN A N 1
ATOM 739 C CA . ASN A 1 95 ? -7.412 15.468 8.572 1.00 72.81 95 ASN A CA 1
ATOM 740 C C . ASN A 1 95 ? -6.945 16.920 8.344 1.00 72.81 95 ASN A C 1
ATOM 742 O O . ASN A 1 95 ? -6.079 17.388 9.086 1.00 72.81 95 ASN A O 1
ATOM 746 N N . CYS A 1 96 ? -7.495 17.607 7.338 1.00 55.16 96 CYS A N 1
ATOM 747 C CA . CYS A 1 96 ? -7.314 19.038 7.090 1.00 55.16 96 CYS A CA 1
ATOM 748 C C . CYS A 1 96 ? -8.456 19.868 7.680 1.00 55.16 96 CYS A C 1
ATOM 750 O O . CYS A 1 96 ? -9.608 19.376 7.682 1.00 55.16 96 CYS A O 1
#